Protein AF-S8A8R4-F1 (afdb_monomer_lite)

Sequence (85 aa):
MSSLLFYGFFGAATRFVQLGIQKRPHYFPSEAVAYPLYMSVAIGAGLYLDGMEERYMGILEQKKQSLLEKRARRDETERALSGSS

Secondary structure (DSSP, 8-state):
--HHHHHHHHHHHHHHHHHHHHT--TT-HHHHTHHHHHHHHHHHHHHHHHHHHHHHHHHHHHHHHHHHHHHHHHHHHHHHHHTT-

Foldseek 3Di:
DCLLVVLLVVLQVVLVVVCVVVVHDCDDPVNVVVSVVSSVVSSVVSVVVVVVVVVVVVVVVVVVVVVVVVVVVVVVVVVVVVVVD

Radius of gyration: 25.62 Å; chains: 1; bounding box: 52×14×76 Å

pLDDT: mean 82.29, std 9.96, range [46.94, 94.5]

Structure (mmCIF, N/CA/C/O backbone):
data_AF-S8A8R4-F1
#
_entry.id   AF-S8A8R4-F1
#
loop_
_atom_site.group_PDB
_atom_site.id
_atom_site.type_symbol
_atom_site.label_atom_id
_atom_site.label_alt_id
_atom_site.label_comp_id
_atom_site.label_asym_id
_atom_site.label_entity_id
_atom_site.label_seq_id
_atom_site.pdbx_PDB_ins_code
_atom_site.Cartn_x
_atom_site.Cartn_y
_atom_site.Cartn_z
_atom_site.occupancy
_atom_site.B_iso_or_equiv
_atom_site.auth_seq_id
_atom_site.auth_comp_id
_atom_site.auth_asym_id
_atom_site.auth_atom_id
_atom_site.pdbx_PDB_model_num
ATOM 1 N N . MET A 1 1 ? -10.985 6.813 -0.123 1.00 53.59 1 MET A N 1
ATOM 2 C CA . MET A 1 1 ? -11.226 6.930 -1.583 1.00 53.59 1 MET A CA 1
ATOM 3 C C . MET A 1 1 ? -9.965 7.445 -2.269 1.00 53.59 1 MET A C 1
ATOM 5 O O . MET A 1 1 ? -9.808 8.651 -2.375 1.00 53.59 1 MET A O 1
ATOM 9 N N . SER A 1 2 ? -9.039 6.552 -2.635 1.00 61.31 2 SER A N 1
ATOM 10 C CA . SER A 1 2 ? -7.917 6.768 -3.584 1.00 61.31 2 SER A CA 1
ATOM 11 C C . SER A 1 2 ? -6.960 5.570 -3.621 1.00 61.31 2 SER A C 1
ATOM 13 O O . SER A 1 2 ? -6.039 5.581 -4.428 1.00 61.31 2 SER A O 1
ATOM 15 N N . SER A 1 3 ? -7.163 4.530 -2.802 1.00 73.19 3 SER A N 1
ATOM 16 C CA . SER A 1 3 ? -6.267 3.373 -2.706 1.00 73.19 3 SER A CA 1
ATOM 17 C C . SER A 1 3 ? -5.906 2.792 -4.070 1.00 73.19 3 SER A C 1
ATOM 19 O O . SER A 1 3 ? -4.737 2.579 -4.349 1.00 73.19 3 SER A O 1
ATOM 21 N N . LEU A 1 4 ? -6.869 2.666 -4.988 1.00 80.19 4 LEU A N 1
ATOM 22 C CA . LEU A 1 4 ? -6.605 2.182 -6.347 1.00 80.19 4 LEU A CA 1
ATOM 23 C C . LEU A 1 4 ? -5.579 3.044 -7.113 1.00 80.19 4 LEU A C 1
ATOM 25 O O . LEU A 1 4 ? -4.673 2.515 -7.750 1.00 80.19 4 LEU A O 1
ATOM 29 N N . LEU A 1 5 ? -5.700 4.372 -7.026 1.00 84.19 5 LEU A N 1
ATOM 30 C CA . LEU A 1 5 ? -4.764 5.316 -7.643 1.00 84.19 5 LEU A CA 1
ATOM 31 C C . LEU A 1 5 ? -3.419 5.321 -6.916 1.00 84.19 5 LEU A C 1
ATOM 33 O O . LEU A 1 5 ? -2.382 5.366 -7.569 1.00 84.19 5 LEU A O 1
ATOM 37 N N . PHE A 1 6 ? -3.429 5.235 -5.584 1.00 86.81 6 PHE A N 1
ATOM 38 C CA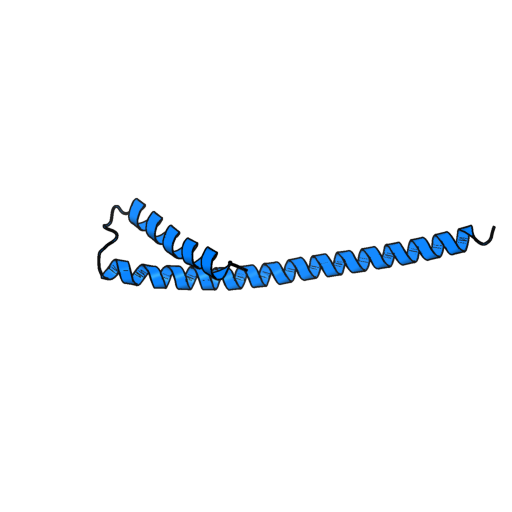 . PHE A 1 6 ? -2.220 5.179 -4.767 1.00 86.81 6 PHE A CA 1
ATOM 39 C C . PHE A 1 6 ? -1.403 3.922 -5.068 1.00 86.81 6 PHE A C 1
ATOM 41 O O . PHE A 1 6 ? -0.228 4.017 -5.408 1.00 86.81 6 PHE A O 1
ATOM 48 N N . TYR A 1 7 ? -2.035 2.752 -5.018 1.00 86.44 7 TYR A N 1
ATOM 49 C CA . TYR A 1 7 ? -1.392 1.475 -5.295 1.00 86.44 7 TYR A CA 1
ATOM 50 C C . TYR A 1 7 ? -1.019 1.334 -6.775 1.00 86.44 7 TYR A C 1
ATOM 52 O O . TYR A 1 7 ? 0.057 0.829 -7.086 1.00 86.44 7 TYR A O 1
ATOM 60 N N . GLY A 1 8 ? -1.830 1.861 -7.697 1.00 86.44 8 GLY A N 1
ATOM 61 C CA . GLY A 1 8 ? -1.461 1.965 -9.110 1.00 86.44 8 GLY A CA 1
ATOM 62 C C . GLY A 1 8 ? -0.213 2.827 -9.320 1.00 86.44 8 GLY A C 1
ATOM 63 O O . GLY A 1 8 ? 0.751 2.382 -9.941 1.00 86.44 8 GLY A O 1
ATOM 64 N N . PHE A 1 9 ? -0.179 4.031 -8.746 1.00 87.19 9 PHE A N 1
ATOM 65 C CA . PHE A 1 9 ? 0.990 4.908 -8.811 1.00 87.19 9 PHE A CA 1
ATOM 66 C C . PHE A 1 9 ? 2.212 4.276 -8.137 1.00 87.19 9 PHE A C 1
ATOM 68 O O . PHE A 1 9 ? 3.312 4.352 -8.673 1.00 87.19 9 PHE A O 1
ATOM 75 N N . PHE A 1 10 ? 2.026 3.582 -7.015 1.00 89.50 10 PHE A N 1
ATOM 76 C CA . PHE A 1 10 ? 3.083 2.851 -6.321 1.00 89.50 10 PHE A CA 1
ATOM 77 C C . PHE A 1 10 ? 3.678 1.730 -7.189 1.00 89.50 10 PHE A C 1
ATOM 79 O O . PHE A 1 10 ? 4.899 1.594 -7.277 1.00 89.50 10 PHE A O 1
ATOM 86 N N . GLY A 1 11 ? 2.848 0.968 -7.905 1.00 85.12 11 GLY A N 1
ATOM 87 C CA . GLY A 1 11 ? 3.309 -0.031 -8.875 1.00 85.12 11 GLY A CA 1
ATOM 88 C C . GLY A 1 11 ? 4.125 0.585 -10.018 1.00 85.12 11 GLY A C 1
ATOM 89 O O . GLY A 1 11 ? 5.186 0.080 -10.381 1.00 85.12 11 GLY A O 1
ATOM 90 N N . ALA A 1 12 ? 3.689 1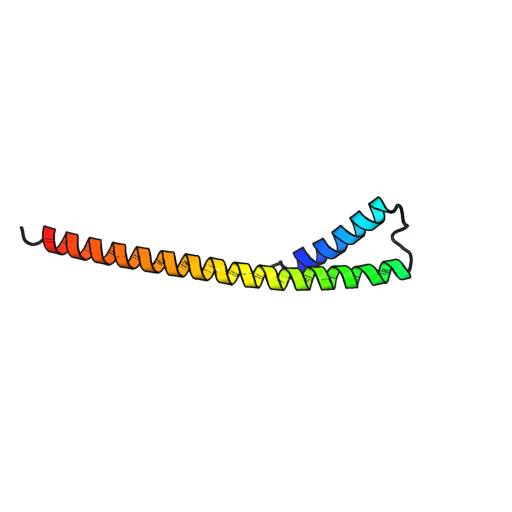.728 -10.549 1.00 84.50 12 ALA A N 1
ATOM 91 C CA . ALA A 1 12 ? 4.443 2.446 -11.577 1.00 84.50 12 ALA A CA 1
ATOM 92 C C . ALA A 1 12 ? 5.759 3.043 -11.034 1.00 84.50 12 ALA A C 1
ATOM 94 O O . ALA A 1 12 ? 6.801 2.967 -11.691 1.00 84.50 12 ALA A O 1
ATOM 95 N N . ALA A 1 13 ? 5.735 3.595 -9.820 1.00 87.88 13 ALA A N 1
ATOM 96 C CA . ALA A 1 13 ? 6.889 4.198 -9.162 1.00 87.88 13 ALA A CA 1
ATOM 97 C C . ALA A 1 13 ? 7.955 3.155 -8.800 1.00 87.88 13 ALA A C 1
ATOM 99 O O . ALA A 1 13 ? 9.142 3.376 -9.027 1.00 87.88 13 ALA A O 1
ATOM 100 N N . THR A 1 14 ? 7.553 1.985 -8.302 1.00 86.56 14 THR A N 1
ATOM 101 C CA . THR A 1 14 ? 8.486 0.879 -8.027 1.00 86.56 14 THR A CA 1
ATOM 102 C C . THR A 1 14 ? 9.171 0.388 -9.303 1.00 86.56 14 THR A C 1
ATOM 104 O O . THR A 1 14 ? 10.382 0.159 -9.290 1.00 86.56 14 THR A O 1
ATOM 107 N N . ARG A 1 15 ? 8.452 0.324 -10.434 1.00 81.50 15 ARG A N 1
ATOM 108 C CA . ARG A 1 15 ? 9.049 0.027 -11.747 1.00 81.50 15 ARG A CA 1
ATOM 109 C C . ARG A 1 15 ? 10.049 1.098 -12.191 1.00 81.50 15 ARG A C 1
ATOM 111 O O . ARG A 1 15 ? 11.124 0.757 -12.681 1.00 81.50 15 ARG A O 1
ATOM 118 N N . PHE A 1 16 ? 9.730 2.375 -11.983 1.00 83.56 16 PHE A N 1
ATOM 119 C CA . PHE A 1 16 ? 10.639 3.493 -12.260 1.00 83.56 16 PHE A CA 1
ATOM 120 C C . PHE A 1 16 ? 11.931 3.402 -11.431 1.00 83.56 16 PHE A C 1
ATOM 122 O O . PHE A 1 16 ? 13.029 3.512 -11.975 1.00 83.56 16 PHE A O 1
ATOM 129 N N . VAL A 1 17 ? 11.825 3.098 -10.134 1.00 86.75 17 VAL A N 1
ATOM 130 C CA . VAL A 1 17 ? 12.992 2.886 -9.260 1.00 86.75 17 VAL A CA 1
ATOM 131 C C . VAL A 1 17 ? 13.811 1.673 -9.710 1.00 86.75 17 VAL A C 1
ATOM 133 O O . VAL A 1 17 ? 15.038 1.756 -9.778 1.00 86.75 17 VAL A O 1
ATOM 136 N N . GLN A 1 18 ? 13.161 0.565 -10.079 1.00 82.69 18 GLN A N 1
ATOM 137 C CA . GLN A 1 18 ? 13.849 -0.625 -10.586 1.00 82.69 18 GLN A CA 1
ATOM 138 C C . GLN A 1 18 ? 14.685 -0.316 -11.838 1.00 82.69 18 GLN A C 1
ATOM 140 O O . GLN A 1 18 ? 15.836 -0.747 -11.934 1.00 82.69 18 GLN A O 1
ATOM 145 N N . LEU A 1 19 ? 14.126 0.431 -12.793 1.00 81.44 19 LEU A N 1
ATOM 146 C CA . LEU A 1 19 ? 14.826 0.835 -14.016 1.00 81.44 19 LEU A CA 1
ATOM 147 C C . LEU A 1 19 ? 15.973 1.809 -13.727 1.00 81.44 19 LEU A C 1
ATOM 149 O O . LEU A 1 19 ? 17.044 1.681 -14.326 1.00 81.44 19 LEU A O 1
ATOM 153 N N . GLY A 1 20 ? 15.792 2.702 -12.748 1.00 81.62 20 GLY A N 1
ATOM 154 C CA . GLY A 1 20 ? 16.849 3.569 -12.230 1.00 81.62 20 GLY A CA 1
ATOM 155 C C . GLY A 1 20 ? 18.045 2.784 -11.683 1.00 81.62 20 GLY A C 1
ATOM 156 O O . GLY A 1 20 ? 19.188 3.111 -12.000 1.00 81.62 20 GLY A O 1
ATOM 157 N N . ILE A 1 21 ? 17.795 1.700 -10.940 1.00 84.75 21 ILE A N 1
ATOM 158 C CA . ILE A 1 21 ? 18.851 0.817 -10.412 1.00 84.75 21 ILE A CA 1
ATOM 159 C C . ILE A 1 21 ? 19.559 0.061 -11.545 1.00 84.75 21 ILE A C 1
ATOM 161 O O . ILE A 1 21 ? 20.785 -0.031 -11.556 1.00 84.75 21 ILE A O 1
ATOM 165 N N . GLN A 1 22 ? 18.810 -0.458 -12.521 1.00 81.56 22 GLN A N 1
ATOM 166 C CA . GLN A 1 22 ? 19.377 -1.210 -13.647 1.00 81.56 22 GLN A CA 1
ATOM 167 C C . GLN A 1 22 ? 20.038 -0.323 -14.718 1.00 81.56 22 GLN A C 1
ATOM 169 O O . GLN A 1 22 ? 20.600 -0.860 -15.673 1.00 81.56 22 GLN A O 1
ATOM 174 N N . LYS A 1 23 ? 19.975 1.014 -14.589 1.00 80.94 23 LYS A N 1
ATOM 175 C CA . LYS A 1 23 ? 20.407 1.996 -15.605 1.00 80.94 23 LYS A CA 1
ATOM 176 C C . LYS A 1 23 ? 19.864 1.687 -17.009 1.00 80.94 23 LYS A C 1
ATOM 178 O O . LYS A 1 23 ? 20.519 1.972 -18.012 1.00 80.94 23 LYS A O 1
ATOM 183 N N . ARG A 1 24 ? 18.678 1.078 -17.097 1.00 75.06 24 ARG A N 1
ATOM 184 C CA . ARG A 1 24 ? 18.047 0.756 -18.381 1.00 75.06 24 ARG A CA 1
ATOM 185 C C . ARG A 1 24 ? 17.199 1.933 -18.870 1.00 75.06 24 ARG A C 1
ATOM 187 O O . ARG A 1 24 ? 16.531 2.572 -18.060 1.00 75.06 24 ARG A O 1
ATOM 194 N N . PRO A 1 25 ? 17.191 2.228 -20.182 1.00 71.25 25 PRO A N 1
ATOM 195 C CA . PRO A 1 25 ? 16.314 3.248 -20.743 1.00 71.25 25 PRO A CA 1
ATOM 196 C C . PRO A 1 25 ? 14.839 2.908 -20.510 1.00 71.25 25 PRO A C 1
ATOM 198 O O . PRO A 1 25 ? 14.397 1.800 -20.803 1.00 71.25 25 PRO A O 1
ATOM 201 N N . HIS A 1 26 ? 14.071 3.889 -20.038 1.00 66.06 26 HIS A N 1
ATOM 202 C CA . HIS A 1 26 ? 12.660 3.732 -19.666 1.00 66.06 26 HIS A CA 1
ATOM 203 C C . HIS A 1 26 ? 11.708 3.533 -20.864 1.00 66.06 26 HIS A C 1
ATOM 205 O O . HIS A 1 26 ? 10.555 3.160 -20.676 1.00 66.06 26 HIS A O 1
ATOM 211 N N . TYR A 1 27 ? 12.177 3.778 -22.092 1.00 64.62 27 TYR A N 1
ATOM 212 C CA . TYR A 1 27 ? 11.335 3.944 -23.285 1.00 64.62 27 TYR A CA 1
ATOM 213 C C . TYR A 1 27 ? 11.468 2.816 -24.321 1.00 64.62 27 TYR A C 1
ATOM 215 O O . TYR A 1 27 ? 11.167 3.016 -25.496 1.00 64.62 27 TYR A O 1
ATOM 223 N N . PHE A 1 28 ? 11.924 1.625 -23.923 1.00 72.12 28 PHE A N 1
ATOM 224 C CA . PHE A 1 28 ? 11.868 0.465 -24.815 1.00 72.12 28 PHE A CA 1
ATOM 225 C C . PHE A 1 28 ? 10.444 -0.119 -24.867 1.00 72.12 28 PHE A C 1
ATOM 227 O O . PHE A 1 28 ? 9.781 -0.206 -23.833 1.00 72.12 28 PHE A O 1
ATOM 234 N N . PRO A 1 29 ? 9.964 -0.586 -26.034 1.00 67.38 29 PRO A N 1
ATOM 235 C CA . PRO A 1 29 ? 8.606 -1.120 -26.177 1.00 67.38 29 PRO A CA 1
ATOM 236 C C . PRO A 1 29 ? 8.334 -2.355 -25.300 1.00 67.38 29 PRO A C 1
ATOM 238 O O . PRO A 1 29 ? 7.212 -2.544 -24.838 1.00 67.38 29 PRO A O 1
ATOM 241 N N . SER A 1 30 ? 9.359 -3.159 -24.998 1.00 69.31 30 SER A N 1
ATOM 242 C CA . SER A 1 30 ? 9.263 -4.267 -24.037 1.00 69.31 30 SER A CA 1
ATOM 243 C C . SER A 1 30 ? 9.117 -3.796 -22.584 1.00 69.31 30 SER A C 1
ATOM 245 O O . SER A 1 30 ? 8.465 -4.456 -21.780 1.00 69.31 30 SER A O 1
ATOM 247 N N . GLU A 1 31 ? 9.701 -2.647 -22.247 1.00 67.38 31 GLU A N 1
ATOM 248 C CA . GLU A 1 31 ? 9.668 -2.050 -20.908 1.00 67.38 31 GLU A CA 1
ATOM 249 C C . GLU A 1 31 ? 8.335 -1.319 -20.664 1.00 67.38 31 GLU A C 1
ATOM 251 O O . GLU A 1 31 ? 7.801 -1.354 -19.556 1.00 67.38 31 GLU A O 1
ATOM 256 N N . ALA A 1 32 ? 7.744 -0.733 -21.713 1.00 70.19 32 ALA A N 1
ATOM 257 C CA . ALA A 1 32 ? 6.452 -0.047 -21.658 1.00 70.19 32 ALA A CA 1
ATOM 258 C C . ALA A 1 32 ? 5.293 -0.977 -21.246 1.00 70.19 32 ALA A C 1
ATOM 260 O O . ALA A 1 32 ? 4.417 -0.572 -20.484 1.00 70.19 32 ALA A O 1
ATOM 261 N N . VAL A 1 33 ? 5.321 -2.244 -21.678 1.00 77.88 33 VAL A N 1
ATOM 262 C CA . VAL A 1 33 ? 4.331 -3.272 -21.294 1.00 77.88 33 VAL A CA 1
ATOM 263 C C . VAL A 1 33 ? 4.495 -3.725 -19.838 1.00 77.88 33 VAL A C 1
ATOM 265 O O . VAL A 1 33 ? 3.539 -4.196 -19.224 1.00 77.88 33 VAL A O 1
ATOM 268 N N . ALA A 1 34 ? 5.672 -3.544 -19.237 1.00 79.06 34 ALA A N 1
ATOM 269 C CA . ALA A 1 34 ? 5.878 -3.912 -1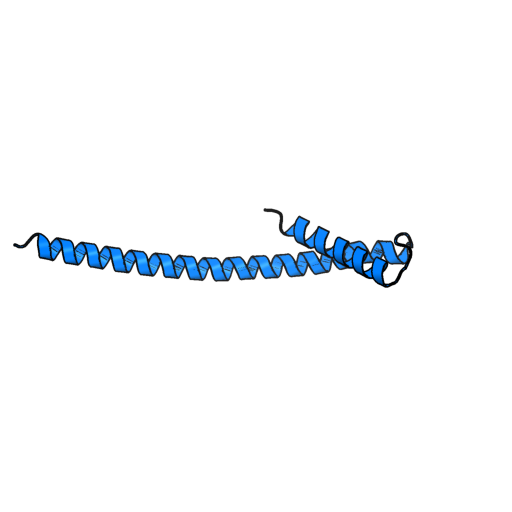7.841 1.00 79.06 34 ALA A CA 1
ATOM 270 C C . ALA A 1 34 ? 5.126 -2.972 -16.882 1.00 79.06 34 ALA A C 1
ATOM 272 O O . ALA A 1 34 ? 4.628 -3.424 -15.858 1.00 79.06 34 ALA A O 1
ATOM 273 N N . TYR A 1 35 ? 4.971 -1.687 -17.207 1.00 75.56 35 TYR A N 1
ATOM 274 C CA . TYR A 1 35 ? 4.252 -0.735 -16.349 1.00 75.56 35 TYR A CA 1
ATOM 275 C C . TYR A 1 35 ? 2.821 -1.169 -15.975 1.00 75.56 35 TYR A C 1
ATOM 277 O O . TYR A 1 35 ? 2.537 -1.225 -14.776 1.00 75.56 35 TYR A O 1
ATOM 285 N N . PRO A 1 36 ? 1.928 -1.541 -16.917 1.00 84.88 36 PRO A N 1
ATOM 286 C CA . PRO A 1 36 ? 0.588 -2.007 -16.562 1.00 84.88 36 PRO A CA 1
ATOM 287 C C . PRO A 1 36 ? 0.604 -3.317 -15.764 1.00 84.88 36 PRO A C 1
ATOM 289 O O . PRO A 1 36 ? -0.256 -3.504 -14.904 1.00 84.88 36 PRO A O 1
ATOM 292 N N . LEU A 1 37 ? 1.597 -4.193 -15.966 1.00 86.50 37 LEU A N 1
ATOM 293 C CA . LEU A 1 37 ? 1.749 -5.404 -15.156 1.00 86.50 37 LEU A CA 1
ATOM 294 C C . LEU A 1 37 ? 2.043 -5.049 -13.691 1.00 86.50 37 LEU A C 1
ATOM 296 O O . LEU A 1 37 ? 1.339 -5.507 -12.794 1.00 86.50 37 LEU A O 1
ATOM 300 N N . TYR A 1 38 ? 3.019 -4.176 -13.440 1.00 83.62 38 TYR A N 1
ATOM 301 C CA . TYR A 1 38 ? 3.369 -3.750 -12.080 1.00 83.62 38 TYR A CA 1
ATOM 302 C C . TYR A 1 38 ? 2.234 -2.966 -11.414 1.00 83.62 38 TYR A C 1
ATOM 304 O O . TYR A 1 38 ? 1.954 -3.174 -10.234 1.00 83.62 38 TYR A O 1
ATOM 312 N N . MET A 1 39 ? 1.531 -2.120 -12.172 1.00 86.81 39 MET A N 1
ATOM 313 C CA . MET A 1 39 ? 0.322 -1.451 -11.690 1.00 86.81 39 MET A CA 1
ATOM 314 C C . MET A 1 39 ? -0.764 -2.458 -11.301 1.00 86.81 39 MET A C 1
ATOM 316 O O . MET A 1 39 ? -1.352 -2.322 -10.234 1.00 86.81 39 MET A O 1
ATOM 320 N N . SER A 1 40 ? -1.013 -3.484 -12.122 1.00 86.75 40 SER A N 1
ATOM 321 C CA . SER A 1 40 ? -2.047 -4.490 -11.843 1.00 86.75 40 SER A CA 1
ATOM 322 C C . SER A 1 40 ? -1.757 -5.284 -10.567 1.00 86.75 40 SER A C 1
ATOM 324 O O . SER A 1 40 ? -2.648 -5.469 -9.738 1.00 86.75 40 SER A O 1
ATOM 326 N N . VAL A 1 41 ? -0.494 -5.673 -10.362 1.00 90.31 41 VAL A N 1
ATOM 327 C CA . VAL A 1 41 ? -0.051 -6.391 -9.161 1.00 90.31 41 VAL A CA 1
ATOM 328 C C . VAL A 1 41 ? -0.195 -5.505 -7.929 1.00 90.31 41 VAL A C 1
ATOM 330 O O . VAL A 1 41 ? -0.742 -5.941 -6.917 1.00 90.31 41 VAL A O 1
ATOM 333 N N . ALA A 1 42 ? 0.254 -4.251 -8.012 1.00 88.88 42 ALA A N 1
ATOM 334 C CA . ALA A 1 42 ? 0.190 -3.329 -6.889 1.00 88.88 42 ALA A CA 1
ATOM 335 C C . ALA A 1 42 ? -1.257 -2.976 -6.515 1.00 88.88 42 ALA A C 1
ATOM 337 O O . ALA A 1 42 ? -1.594 -2.993 -5.335 1.00 88.88 42 ALA A O 1
ATOM 338 N N . ILE A 1 43 ? -2.134 -2.741 -7.499 1.00 89.06 43 ILE A N 1
ATOM 339 C CA . ILE A 1 43 ? -3.570 -2.525 -7.267 1.00 89.06 43 ILE A CA 1
ATOM 340 C C . ILE A 1 43 ? -4.203 -3.748 -6.599 1.00 89.06 43 ILE A C 1
ATOM 342 O O . ILE A 1 43 ? -4.934 -3.590 -5.625 1.00 89.06 43 ILE A O 1
ATOM 346 N N . GLY A 1 44 ? -3.905 -4.960 -7.081 1.00 88.69 44 GLY A N 1
ATOM 347 C CA . GLY A 1 44 ? -4.408 -6.195 -6.477 1.00 88.69 44 GLY A CA 1
ATOM 348 C C . GLY A 1 44 ? -3.975 -6.352 -5.017 1.00 88.69 44 GLY A C 1
ATOM 349 O O . GLY A 1 44 ? -4.803 -6.652 -4.157 1.00 88.69 44 GLY A O 1
ATOM 350 N N . ALA A 1 45 ? -2.703 -6.073 -4.719 1.00 89.12 45 ALA A N 1
ATOM 351 C CA . ALA A 1 45 ? -2.195 -6.053 -3.348 1.00 89.12 45 ALA A CA 1
ATOM 352 C C . ALA A 1 45 ? -2.883 -4.977 -2.491 1.00 89.12 45 ALA A C 1
ATOM 354 O O . ALA A 1 45 ? -3.213 -5.220 -1.332 1.00 89.12 45 ALA A O 1
ATOM 355 N N . GLY A 1 46 ? -3.153 -3.812 -3.075 1.00 86.94 46 GLY A N 1
ATOM 356 C CA . GLY A 1 46 ? -3.852 -2.719 -2.419 1.00 86.94 46 GLY A CA 1
ATOM 357 C C . GLY A 1 46 ? -5.276 -3.054 -1.998 1.00 86.94 46 GLY A C 1
ATOM 358 O O . GLY A 1 46 ? -5.648 -2.840 -0.850 1.00 86.94 46 GLY A O 1
ATOM 359 N N . LEU A 1 47 ? -6.051 -3.652 -2.905 1.00 88.38 47 LEU A N 1
ATOM 360 C CA . LEU A 1 47 ? -7.414 -4.103 -2.613 1.00 88.38 47 LEU A CA 1
ATOM 361 C C . LEU A 1 47 ? -7.446 -5.157 -1.497 1.00 88.38 47 LEU A C 1
ATOM 363 O O . LEU A 1 47 ? -8.375 -5.183 -0.693 1.00 88.38 47 LEU A O 1
ATOM 367 N N . TYR A 1 48 ? -6.426 -6.014 -1.427 1.00 89.38 48 TYR A N 1
ATOM 368 C CA . TYR A 1 48 ? -6.302 -6.990 -0.350 1.00 89.38 48 TYR A CA 1
ATOM 369 C C . TYR A 1 48 ? -6.021 -6.328 1.008 1.00 89.38 48 TYR A C 1
ATOM 371 O O . TYR A 1 48 ? -6.649 -6.691 2.004 1.00 89.38 48 TYR A O 1
ATOM 379 N N . LEU A 1 49 ? -5.105 -5.355 1.054 1.00 88.50 49 LEU A N 1
ATOM 380 C CA . LEU A 1 49 ? -4.752 -4.641 2.285 1.00 88.50 49 LEU A CA 1
ATOM 381 C C . LEU A 1 49 ? -5.905 -3.787 2.811 1.00 88.50 49 LEU A C 1
ATOM 383 O O . LEU A 1 49 ? -6.202 -3.869 4.001 1.00 88.50 49 LEU A O 1
ATOM 387 N N . ASP A 1 50 ? -6.599 -3.059 1.936 1.00 87.75 50 ASP A N 1
ATOM 388 C CA . ASP A 1 50 ? -7.802 -2.304 2.306 1.00 87.75 50 ASP A CA 1
ATOM 389 C C . ASP A 1 50 ? -8.856 -3.241 2.921 1.00 87.75 50 ASP A C 1
ATOM 391 O O . ASP A 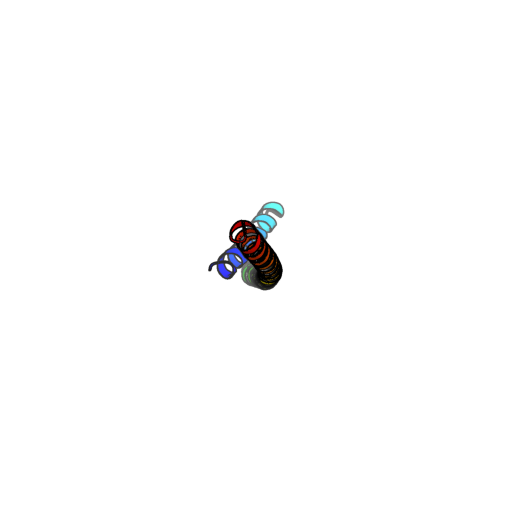1 50 ? -9.409 -2.966 3.986 1.00 87.75 50 ASP A O 1
ATOM 395 N N . GLY A 1 51 ? -9.055 -4.419 2.316 1.00 86.50 51 GLY A N 1
ATOM 396 C CA . GLY A 1 51 ? -9.952 -5.439 2.857 1.00 86.50 51 GLY A CA 1
ATOM 397 C C . GLY A 1 51 ? -9.499 -6.022 4.203 1.00 86.50 51 GLY A C 1
ATOM 398 O O . GLY A 1 51 ? -10.334 -6.476 4.986 1.00 86.50 51 GLY A O 1
ATOM 399 N N . MET A 1 52 ? -8.197 -6.029 4.510 1.00 89.06 52 MET A N 1
ATOM 400 C CA . MET A 1 52 ? -7.703 -6.389 5.843 1.00 89.06 52 MET A CA 1
ATOM 401 C C . MET A 1 52 ? -7.954 -5.268 6.851 1.00 89.06 52 MET A C 1
ATOM 403 O O . MET A 1 52 ? -8.424 -5.552 7.953 1.00 89.06 52 MET A O 1
ATOM 407 N N . GLU A 1 53 ? -7.670 -4.018 6.491 1.00 87.81 53 GLU A N 1
ATOM 408 C CA . GLU A 1 53 ? -7.851 -2.858 7.368 1.00 87.81 53 GLU A CA 1
ATOM 409 C C . GLU A 1 53 ? -9.308 -2.717 7.823 1.00 87.81 53 GLU A C 1
ATOM 411 O O . GLU A 1 53 ? -9.564 -2.592 9.023 1.00 87.81 53 GLU A O 1
ATOM 416 N N . GLU A 1 54 ? -10.265 -2.871 6.905 1.00 87.00 54 GLU A N 1
ATOM 417 C CA . GLU A 1 54 ? -11.698 -2.870 7.222 1.00 87.00 54 GLU A CA 1
ATOM 418 C C . GLU A 1 54 ? -12.065 -3.930 8.273 1.00 87.00 54 GLU A C 1
ATOM 420 O O . GLU A 1 54 ? -12.839 -3.662 9.196 1.00 87.00 54 GLU A O 1
ATOM 425 N N . ARG A 1 55 ? -11.463 -5.125 8.202 1.00 87.12 55 ARG A N 1
ATOM 426 C CA . ARG A 1 55 ? -11.701 -6.196 9.185 1.00 87.12 55 ARG A CA 1
ATOM 427 C C . ARG A 1 55 ? -11.165 -5.826 10.564 1.00 87.12 55 ARG A C 1
ATOM 429 O O . ARG A 1 55 ? -11.847 -6.051 11.563 1.00 87.12 55 ARG A O 1
ATOM 436 N N . TYR A 1 56 ? -9.956 -5.272 10.639 1.00 87.56 56 TYR A N 1
ATOM 437 C CA . TYR A 1 56 ? -9.361 -4.879 11.919 1.00 87.56 56 TYR A CA 1
ATOM 438 C C . TYR A 1 56 ? -10.094 -3.702 12.555 1.00 87.56 56 TYR A C 1
ATOM 440 O O . TYR A 1 56 ? -10.366 -3.736 13.758 1.00 87.56 56 TYR A O 1
ATOM 448 N N . MET A 1 57 ? -10.462 -2.699 11.758 1.00 91.56 57 MET A N 1
ATOM 449 C CA . MET A 1 57 ? -11.234 -1.556 12.237 1.00 91.56 57 MET A CA 1
ATOM 450 C C . MET A 1 57 ? -12.623 -1.977 12.711 1.00 91.56 57 MET A C 1
ATOM 452 O O . MET A 1 57 ? -13.029 -1.572 13.799 1.00 91.56 57 MET A O 1
ATOM 456 N N . GLY A 1 58 ? -13.295 -2.882 11.994 1.00 90.31 58 GLY A N 1
ATOM 457 C CA . GLY A 1 58 ? -14.571 -3.447 12.434 1.00 90.31 58 GLY A CA 1
ATOM 458 C C . GLY A 1 58 ? -14.474 -4.161 13.788 1.00 90.31 58 GLY A C 1
ATOM 459 O O . GLY A 1 58 ? -15.303 -3.943 14.670 1.00 90.31 58 GLY A O 1
ATOM 460 N N . ILE A 1 59 ? -13.423 -4.958 14.012 1.00 91.06 59 ILE A N 1
ATOM 461 C CA . ILE A 1 59 ? -13.190 -5.614 15.313 1.00 91.06 59 ILE A CA 1
ATOM 462 C C . ILE A 1 59 ? -12.942 -4.578 16.417 1.00 91.06 59 ILE A C 1
ATOM 464 O O . ILE A 1 59 ? -13.416 -4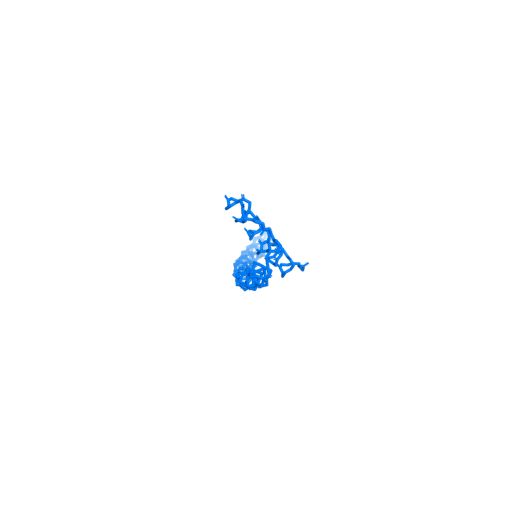.738 17.547 1.00 91.06 59 ILE A O 1
ATOM 468 N N . LEU A 1 60 ? -12.187 -3.520 16.119 1.00 93.88 60 LEU A N 1
ATOM 469 C CA . LEU A 1 60 ? -11.887 -2.468 17.084 1.00 93.88 60 LEU A CA 1
ATOM 470 C C . LEU A 1 60 ? -13.148 -1.684 17.474 1.00 93.88 60 LEU A C 1
ATOM 472 O O . LEU A 1 60 ? -13.368 -1.432 18.661 1.00 93.88 60 LEU A O 1
ATOM 476 N N . GLU A 1 61 ? -14.000 -1.355 16.505 1.00 93.88 61 GLU A N 1
ATOM 477 C CA . GLU A 1 61 ? -15.282 -0.689 16.741 1.00 93.88 61 GLU A CA 1
ATOM 478 C C . GLU A 1 61 ? -16.241 -1.556 17.556 1.00 93.88 61 GLU A C 1
ATOM 480 O O . GLU A 1 61 ? -16.803 -1.074 18.540 1.00 93.88 61 GLU A O 1
ATOM 485 N N . GLN A 1 62 ? -16.354 -2.847 17.237 1.00 92.12 62 GLN A N 1
ATOM 486 C CA . GLN A 1 62 ? -17.166 -3.792 18.012 1.00 92.12 62 GLN A CA 1
ATOM 487 C C . GLN A 1 62 ? -16.702 -3.871 19.471 1.00 92.12 62 GLN A C 1
ATOM 489 O O . GLN A 1 62 ? -17.507 -3.793 20.403 1.00 92.12 62 GLN A O 1
ATOM 494 N N . LYS A 1 63 ? -15.385 -3.965 19.702 1.00 94.50 63 LYS A N 1
ATOM 495 C CA . LYS A 1 63 ? -14.829 -3.950 21.063 1.00 94.50 63 LYS A CA 1
ATOM 496 C C . LYS A 1 63 ? -15.135 -2.636 21.773 1.00 94.50 63 LYS A C 1
ATOM 498 O O . LYS A 1 63 ? -15.559 -2.667 22.929 1.00 94.50 63 LYS A O 1
ATOM 503 N N . LYS A 1 64 ? -14.970 -1.497 21.097 1.00 93.94 64 LYS A N 1
ATOM 504 C CA . LYS A 1 64 ? -15.285 -0.173 21.648 1.00 93.94 64 LYS A CA 1
ATOM 505 C C . LYS A 1 64 ? -16.755 -0.076 22.063 1.00 93.94 64 LYS A C 1
ATOM 507 O O . LYS A 1 64 ? -17.021 0.348 23.185 1.00 93.94 64 LYS A O 1
ATOM 512 N N . GLN A 1 65 ? -17.686 -0.513 21.216 1.00 93.38 65 GLN A N 1
ATOM 513 C CA . GLN A 1 65 ? -19.120 -0.536 21.525 1.00 93.38 65 GLN A CA 1
ATOM 514 C C . GLN A 1 65 ? -19.414 -1.414 22.746 1.00 93.38 65 GLN A C 1
ATOM 516 O O . GLN A 1 65 ? -20.024 -0.941 23.702 1.00 93.38 65 GLN A O 1
ATOM 521 N N . SER A 1 66 ? -18.862 -2.630 22.795 1.00 91.62 66 SER A N 1
ATOM 522 C CA . SER A 1 66 ? -19.060 -3.534 23.938 1.00 91.62 66 SER A CA 1
ATOM 523 C C . SER A 1 66 ? -18.566 -2.951 25.272 1.00 91.62 66 SER A C 1
ATOM 525 O O . SER A 1 66 ? -19.156 -3.185 26.327 1.00 91.62 66 SER A O 1
ATOM 527 N N . LEU A 1 67 ? -17.476 -2.174 25.250 1.00 92.38 67 LEU A N 1
ATOM 528 C CA . LEU A 1 67 ? -16.945 -1.510 26.440 1.00 92.38 67 LEU A CA 1
ATOM 529 C C . LEU A 1 67 ? -17.806 -0.316 26.856 1.00 92.38 67 LEU A C 1
ATOM 531 O O . LEU A 1 67 ? -17.998 -0.104 28.053 1.00 92.38 67 LEU A O 1
ATOM 535 N N . LEU A 1 68 ? -18.323 0.451 25.895 1.00 94.06 68 LEU A N 1
ATOM 536 C CA . LEU A 1 68 ? -19.229 1.568 26.161 1.00 94.06 68 LEU A CA 1
ATOM 537 C C . LEU A 1 68 ? -20.548 1.085 26.770 1.00 94.06 68 LEU A C 1
ATOM 539 O O . LEU A 1 68 ? -20.978 1.643 27.774 1.00 94.06 68 LEU A O 1
ATOM 543 N N . GLU A 1 69 ? -21.129 0.002 26.256 1.00 91.19 69 GLU A N 1
ATOM 544 C CA . GLU A 1 69 ? -22.333 -0.612 26.833 1.00 91.19 69 GLU A CA 1
ATOM 545 C C . GLU A 1 69 ? -22.106 -1.097 28.269 1.00 91.19 69 GLU A C 1
ATOM 547 O O . GLU A 1 69 ? -22.944 -0.886 29.145 1.00 91.19 69 GLU A O 1
ATOM 552 N N . LYS A 1 70 ? -20.952 -1.718 28.548 1.00 91.25 70 LYS A N 1
ATOM 553 C CA . LYS A 1 70 ? -20.593 -2.130 29.914 1.00 91.25 70 LYS A CA 1
ATOM 554 C C . LYS A 1 70 ? -20.455 -0.938 30.857 1.00 91.25 70 LYS A C 1
ATOM 556 O O . LYS A 1 70 ? -20.864 -1.042 32.009 1.00 91.25 70 LYS A O 1
ATOM 561 N N . ARG A 1 71 ? -19.881 0.176 30.389 1.00 90.31 71 ARG A N 1
ATOM 562 C CA . ARG A 1 71 ? -19.784 1.416 31.176 1.00 90.31 71 ARG A CA 1
ATOM 563 C C . ARG A 1 71 ? -21.166 2.009 31.443 1.00 90.31 71 ARG A C 1
ATOM 565 O O . ARG A 1 71 ? -21.464 2.279 32.596 1.00 90.31 71 ARG A O 1
ATOM 572 N N . ALA A 1 72 ? -22.030 2.082 30.431 1.00 88.38 72 ALA A N 1
ATOM 573 C CA . ALA A 1 72 ? -23.402 2.566 30.592 1.00 88.38 72 ALA A CA 1
ATOM 574 C C . ALA A 1 72 ? -24.186 1.760 31.644 1.00 88.38 72 ALA A C 1
ATOM 576 O O . ALA A 1 72 ? -24.794 2.343 32.536 1.00 88.38 72 ALA A O 1
ATOM 577 N N . ARG A 1 73 ? -24.084 0.422 31.626 1.00 84.69 73 ARG A N 1
ATOM 578 C CA . ARG A 1 73 ? -24.724 -0.438 32.642 1.00 84.69 73 ARG A CA 1
ATOM 579 C C . ARG A 1 73 ? -24.192 -0.200 34.058 1.00 84.69 73 ARG A C 1
ATOM 581 O O . ARG A 1 73 ? -24.948 -0.306 3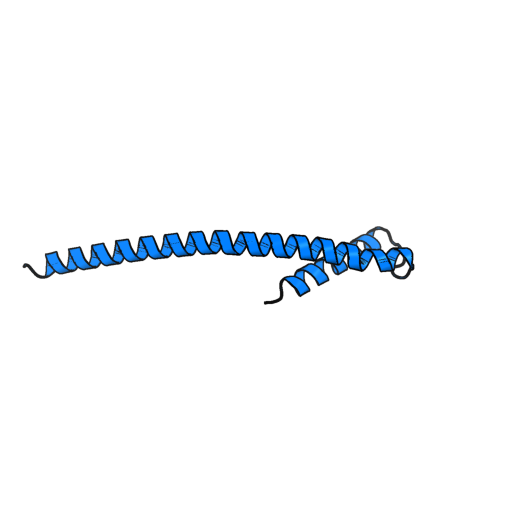5.024 1.00 84.69 73 ARG A O 1
ATOM 588 N N . ARG A 1 74 ? -22.894 0.090 34.204 1.00 85.06 74 ARG A N 1
ATOM 589 C CA . ARG A 1 74 ? -22.303 0.424 35.509 1.00 85.06 74 ARG A CA 1
ATOM 590 C C . ARG A 1 74 ? -22.805 1.772 36.017 1.00 85.06 74 ARG A C 1
ATOM 592 O O . ARG A 1 74 ? -23.223 1.833 37.166 1.00 85.06 74 ARG A O 1
ATOM 599 N N . ASP A 1 75 ? -22.852 2.787 35.158 1.00 84.94 75 ASP A N 1
ATOM 600 C CA . ASP A 1 75 ? -23.364 4.116 35.510 1.00 84.94 75 ASP A CA 1
ATOM 601 C C . ASP A 1 75 ? -24.849 4.066 35.915 1.00 84.94 75 ASP A C 1
ATOM 603 O O . ASP A 1 75 ? -25.258 4.731 36.864 1.00 84.94 75 ASP A O 1
ATOM 607 N N . GLU A 1 76 ? -25.668 3.256 35.235 1.00 81.62 76 GLU A N 1
ATOM 608 C CA . GLU A 1 76 ? -27.075 3.025 35.601 1.00 81.62 76 GLU A CA 1
ATOM 609 C C . GLU A 1 76 ? -27.213 2.359 36.976 1.00 81.62 76 GLU A C 1
ATOM 611 O O . GLU A 1 76 ? -28.047 2.768 37.784 1.00 81.62 76 GLU A O 1
ATOM 616 N N . THR A 1 77 ? -26.364 1.369 37.262 1.00 81.81 77 THR A N 1
ATOM 617 C CA . THR A 1 77 ? -26.357 0.664 38.552 1.00 81.81 77 THR A CA 1
ATOM 618 C C . THR A 1 77 ? -25.902 1.592 39.682 1.00 81.81 77 THR A C 1
ATOM 620 O O . THR A 1 77 ? -26.552 1.656 40.723 1.00 81.81 77 THR A O 1
ATOM 623 N N . GLU A 1 78 ? -24.829 2.360 39.472 1.00 75.94 78 GLU A N 1
ATOM 624 C CA . GLU A 1 78 ? -24.311 3.328 40.448 1.00 75.94 78 GLU A CA 1
ATOM 625 C C . GLU A 1 78 ? -25.327 4.453 40.724 1.00 75.94 78 GLU A C 1
ATOM 627 O O . GLU A 1 78 ? -25.539 4.806 41.884 1.00 75.94 78 GLU A O 1
ATOM 632 N N . ARG A 1 79 ? -26.049 4.942 39.703 1.00 73.62 79 ARG A N 1
ATOM 633 C CA . ARG A 1 79 ? -27.149 5.913 39.873 1.00 73.62 79 ARG A CA 1
ATOM 634 C C . ARG A 1 79 ? -28.335 5.351 40.654 1.00 73.62 79 ARG A C 1
ATOM 636 O O . ARG A 1 79 ? -28.890 6.058 41.494 1.00 73.62 79 ARG A O 1
ATOM 643 N N . ALA A 1 80 ? -28.723 4.102 40.391 1.00 74.62 80 ALA A N 1
ATOM 644 C CA . ALA A 1 80 ? -29.811 3.443 41.112 1.00 74.62 80 ALA A CA 1
ATOM 645 C C . ALA A 1 80 ? -29.479 3.251 42.603 1.00 74.62 80 ALA A C 1
ATOM 647 O O . ALA A 1 80 ? -30.348 3.439 43.450 1.00 74.62 80 ALA A O 1
ATOM 648 N N . LEU A 1 81 ? -28.217 2.949 42.924 1.00 72.69 81 LEU A N 1
ATOM 649 C CA . LEU A 1 81 ? -27.716 2.844 44.300 1.00 72.69 81 LEU A CA 1
ATOM 650 C C . LEU A 1 81 ? -27.597 4.208 45.000 1.00 72.69 81 LEU A C 1
ATOM 652 O O . LEU A 1 81 ? -27.904 4.310 46.183 1.00 72.69 81 LEU A O 1
ATOM 656 N N . SER A 1 82 ? -27.194 5.271 44.293 1.00 69.25 82 SER A N 1
ATOM 657 C CA . SER A 1 82 ? -27.098 6.618 44.879 1.00 69.25 82 SER A CA 1
ATOM 658 C C . SER A 1 82 ? -28.451 7.310 45.082 1.00 69.25 82 SER A C 1
ATOM 660 O O . SER A 1 82 ? -28.535 8.247 45.865 1.00 69.25 82 SER A O 1
ATOM 662 N N . GLY A 1 83 ? -29.497 6.883 44.366 1.00 60.47 83 GLY A N 1
ATOM 663 C CA . GLY A 1 83 ? -30.854 7.431 44.485 1.00 60.47 83 GLY A CA 1
ATOM 664 C C . GLY A 1 83 ? -31.725 6.767 45.558 1.00 60.47 83 GLY A C 1
ATOM 665 O O . GLY A 1 83 ? -32.860 7.194 45.750 1.00 60.47 83 GLY A O 1
ATOM 666 N N . SER A 1 84 ? -31.230 5.722 46.234 1.00 55.03 84 SER A N 1
ATOM 667 C CA . SER A 1 84 ? -31.947 5.006 47.301 1.00 55.03 84 SER A CA 1
ATOM 668 C C . SER A 1 84 ? -31.464 5.355 48.719 1.00 55.03 84 SER A C 1
ATOM 670 O O . SER A 1 84 ? -31.704 4.575 49.641 1.00 55.03 84 SER A O 1
ATOM 672 N N . SER A 1 85 ? -30.743 6.469 48.887 1.00 46.94 85 SER A N 1
ATOM 673 C CA . SER A 1 85 ? -30.303 7.035 50.178 1.00 46.94 85 SER A CA 1
ATOM 674 C C . SER A 1 85 ? -30.911 8.418 50.365 1.00 46.94 85 SER A C 1
ATOM 676 O O . SER A 1 85 ? -31.289 8.735 51.512 1.00 46.94 85 SER A O 1
#

Organism: Dactylellina haptotyla (strain CBS 200.50) (NCBI:txid1284197)